Protein AF-A0A942DMC0-F1 (afdb_monomer)

Mean predicted aligned error: 10.17 Å

Structure (mmCIF, N/CA/C/O backbone):
data_AF-A0A942DMC0-F1
#
_entry.id   AF-A0A942DMC0-F1
#
loop_
_atom_site.group_PDB
_atom_site.id
_atom_si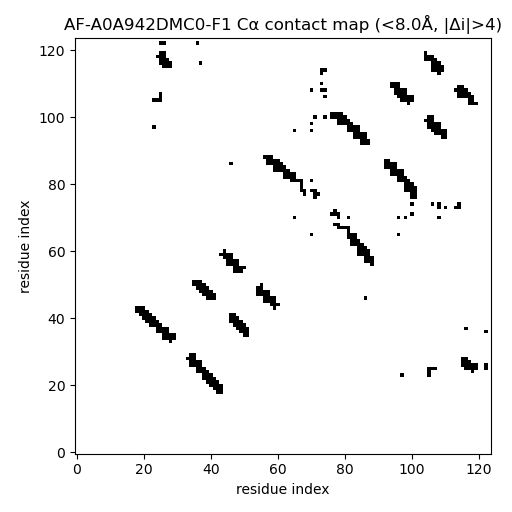te.type_symbol
_atom_site.label_atom_id
_atom_site.label_alt_id
_atom_site.label_comp_id
_atom_site.label_asym_id
_atom_site.label_entity_id
_atom_site.label_seq_id
_atom_site.pdbx_PDB_ins_code
_atom_site.Cartn_x
_atom_site.Cartn_y
_atom_site.Cartn_z
_atom_site.occupancy
_atom_site.B_iso_or_equiv
_atom_site.auth_seq_id
_atom_site.auth_comp_id
_atom_site.auth_asym_id
_atom_site.auth_atom_id
_atom_site.pdbx_PDB_model_num
ATOM 1 N N . MET A 1 1 ? 11.265 -58.750 -32.703 1.00 39.25 1 MET A N 1
ATOM 2 C CA . MET A 1 1 ? 12.038 -57.490 -32.620 1.00 39.25 1 MET A CA 1
ATOM 3 C C . MET A 1 1 ? 11.038 -56.361 -32.823 1.00 39.25 1 MET A C 1
ATOM 5 O O . MET A 1 1 ? 10.336 -56.387 -33.818 1.00 39.25 1 MET A O 1
ATOM 9 N N . LYS A 1 2 ? 10.653 -55.702 -31.723 1.00 43.62 2 LYS A N 1
ATOM 10 C CA . LYS A 1 2 ? 10.914 -54.275 -31.453 1.00 43.62 2 LYS A CA 1
ATOM 11 C C . LYS A 1 2 ? 10.275 -53.359 -32.502 1.00 43.62 2 LYS A C 1
ATOM 13 O O . LYS A 1 2 ? 10.748 -53.334 -33.621 1.00 43.62 2 LYS A O 1
ATOM 18 N N . ASN A 1 3 ? 9.241 -52.629 -32.087 1.00 45.28 3 ASN A N 1
ATOM 19 C CA . ASN A 1 3 ? 9.021 -51.222 -32.421 1.00 45.28 3 ASN A CA 1
ATOM 20 C C . ASN A 1 3 ? 8.089 -50.640 -31.348 1.00 45.28 3 ASN A C 1
ATOM 22 O O . ASN A 1 3 ? 6.871 -50.614 -31.485 1.00 45.28 3 ASN A O 1
ATOM 26 N N . MET A 1 4 ? 8.692 -50.251 -30.222 1.00 45.28 4 MET A N 1
ATOM 27 C CA . MET A 1 4 ? 8.059 -49.378 -29.237 1.00 45.28 4 MET A CA 1
ATOM 28 C C . MET A 1 4 ? 8.142 -47.953 -29.780 1.00 45.28 4 MET A C 1
ATOM 30 O O . MET A 1 4 ? 9.231 -47.388 -29.850 1.00 45.28 4 MET A O 1
ATOM 34 N N . VAL A 1 5 ? 7.005 -47.381 -30.165 1.00 58.50 5 VAL A N 1
ATOM 35 C CA . VAL A 1 5 ? 6.880 -45.936 -30.365 1.00 58.50 5 VAL A CA 1
ATOM 36 C C . VAL A 1 5 ? 6.490 -45.355 -29.012 1.00 58.50 5 VAL A C 1
ATOM 38 O O . VAL A 1 5 ? 5.359 -45.502 -28.559 1.00 58.50 5 VAL A O 1
ATOM 41 N N . VAL A 1 6 ? 7.463 -44.759 -28.326 1.00 53.22 6 VAL A N 1
ATOM 42 C CA . VAL A 1 6 ? 7.223 -43.949 -27.131 1.00 53.22 6 VAL A CA 1
ATOM 43 C C . VAL A 1 6 ? 6.714 -42.599 -27.622 1.00 53.22 6 VAL A C 1
ATOM 45 O O . VAL A 1 6 ? 7.493 -41.760 -28.070 1.00 53.22 6 VAL A O 1
ATOM 48 N N . SER A 1 7 ? 5.397 -42.402 -27.586 1.00 55.50 7 SER A N 1
ATOM 49 C CA . SER A 1 7 ? 4.803 -41.076 -27.734 1.00 55.50 7 SER A CA 1
ATOM 50 C C . SER A 1 7 ? 5.202 -40.247 -26.520 1.00 55.50 7 SER A C 1
ATOM 52 O O . SER A 1 7 ? 4.695 -40.437 -25.416 1.00 55.50 7 SER A O 1
ATOM 54 N N . LEU A 1 8 ? 6.168 -39.361 -26.739 1.00 55.00 8 LEU A N 1
ATOM 55 C CA . LEU A 1 8 ? 6.602 -38.343 -25.802 1.00 55.00 8 LEU A CA 1
ATOM 56 C C . LEU A 1 8 ? 5.396 -37.455 -25.466 1.00 55.00 8 LEU A C 1
ATOM 58 O O . LEU A 1 8 ? 4.978 -36.623 -26.270 1.00 55.00 8 LEU A O 1
ATOM 62 N N . ALA A 1 9 ? 4.805 -37.666 -24.292 1.00 54.53 9 ALA A N 1
ATOM 63 C CA . ALA A 1 9 ? 3.826 -36.752 -23.735 1.00 54.53 9 ALA A CA 1
ATOM 64 C C . ALA A 1 9 ? 4.531 -35.415 -23.469 1.00 54.53 9 ALA A C 1
ATOM 66 O O . ALA A 1 9 ? 5.335 -35.306 -22.542 1.00 54.53 9 ALA A O 1
ATOM 67 N N . LEU A 1 10 ? 4.247 -34.397 -24.288 1.00 49.91 10 LEU A N 1
ATOM 68 C CA . LEU A 1 10 ? 4.519 -33.011 -23.921 1.00 49.91 10 LEU A CA 1
ATOM 69 C C . LEU A 1 10 ? 3.570 -32.649 -22.775 1.00 49.91 10 LEU A C 1
ATOM 71 O O . LEU A 1 10 ? 2.457 -32.171 -22.982 1.00 49.91 10 LEU A O 1
ATOM 75 N N . LEU A 1 11 ? 4.023 -32.897 -21.549 1.00 49.66 11 LEU A N 1
ATOM 76 C CA . LEU A 1 11 ? 3.510 -32.220 -20.371 1.00 49.66 11 LEU A CA 1
ATOM 77 C C . LEU A 1 11 ? 3.907 -30.750 -20.516 1.00 49.66 11 LEU A C 1
ATOM 79 O O . LEU A 1 11 ? 5.005 -30.352 -20.135 1.00 49.66 11 LEU A O 1
ATOM 83 N N . LEU A 1 12 ? 3.020 -29.956 -21.121 1.00 51.75 12 LEU A N 1
ATOM 84 C CA . LEU A 1 12 ? 3.009 -28.507 -20.970 1.00 51.75 12 LEU A CA 1
ATOM 85 C C . LEU A 1 12 ? 2.799 -28.233 -19.482 1.00 51.75 12 LEU A C 1
ATOM 87 O O . 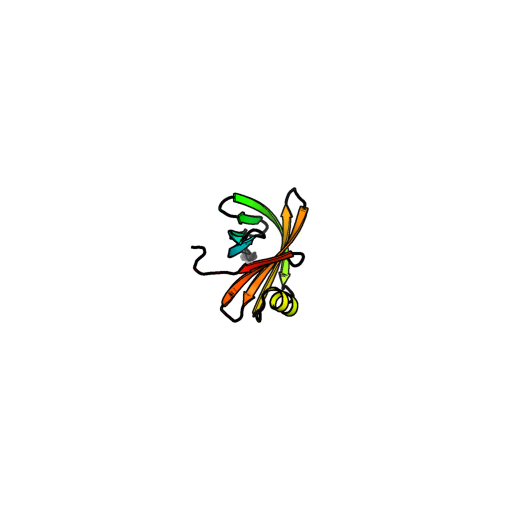LEU A 1 12 ? 1.679 -28.098 -18.998 1.00 51.75 12 LEU A O 1
ATOM 91 N N . SER A 1 13 ? 3.904 -28.214 -18.746 1.00 45.25 13 SER A N 1
ATOM 92 C CA . SER A 1 13 ? 4.012 -27.609 -17.436 1.00 45.25 13 SER A CA 1
ATOM 93 C C . SER A 1 13 ? 3.708 -26.126 -17.613 1.00 45.25 13 SER A C 1
ATOM 95 O O . SER A 1 13 ? 4.607 -25.306 -17.798 1.00 45.25 13 SER A O 1
ATOM 97 N N . THR A 1 14 ? 2.423 -25.775 -17.621 1.00 49.88 14 THR A N 1
ATOM 98 C CA . THR A 1 14 ? 1.986 -24.416 -17.341 1.00 49.88 14 THR A CA 1
ATOM 99 C C . THR A 1 14 ? 2.384 -24.158 -15.901 1.00 49.88 14 THR A C 1
ATOM 101 O O . THR A 1 14 ? 1.646 -24.479 -14.970 1.00 49.88 14 THR A O 1
ATOM 104 N N . SER A 1 15 ? 3.609 -23.669 -15.720 1.00 40.59 15 SER A N 1
ATOM 105 C CA . SER A 1 15 ? 4.054 -23.045 -14.488 1.00 40.59 15 SER A CA 1
ATOM 106 C C . SER A 1 15 ? 3.015 -21.984 -14.170 1.00 40.59 15 SER A C 1
ATOM 108 O O . SER A 1 15 ? 2.942 -20.959 -14.845 1.00 40.59 15 SER A O 1
ATOM 110 N N . SER A 1 16 ? 2.150 -22.266 -13.203 1.00 40.94 16 SER A N 1
ATOM 111 C CA . SER A 1 16 ? 1.225 -21.297 -12.647 1.00 40.94 16 SER A CA 1
ATOM 112 C C . SER A 1 16 ? 2.067 -20.238 -11.945 1.00 40.94 16 SER A C 1
ATOM 114 O O . SER A 1 16 ? 2.337 -20.327 -10.748 1.00 40.94 16 SER A O 1
ATOM 116 N N . ALA A 1 17 ? 2.545 -19.258 -12.714 1.00 41.91 17 ALA A N 1
ATOM 117 C CA . ALA A 1 17 ? 2.840 -17.948 -12.183 1.00 41.91 17 ALA A CA 1
ATOM 118 C C . ALA A 1 17 ? 1.511 -17.476 -11.601 1.00 41.91 17 ALA A C 1
ATOM 120 O O . ALA A 1 17 ? 0.596 -17.116 -12.339 1.00 41.91 17 ALA A O 1
ATOM 121 N N . PHE A 1 18 ? 1.357 -17.604 -10.284 1.00 48.34 18 PHE A N 1
ATOM 122 C CA . PHE A 1 18 ? 0.301 -16.912 -9.573 1.00 48.34 18 PHE A CA 1
ATOM 123 C C . PHE A 1 18 ? 0.531 -15.434 -9.870 1.00 48.34 18 PHE A C 1
ATOM 125 O O . PHE A 1 18 ? 1.433 -14.819 -9.302 1.00 48.34 18 PHE A O 1
ATOM 132 N N . ALA A 1 19 ? -0.204 -14.903 -10.846 1.00 50.09 19 ALA A N 1
ATOM 133 C CA . ALA A 1 19 ? -0.260 -13.480 -11.087 1.00 50.09 19 ALA A CA 1
ATOM 134 C C . ALA A 1 19 ? -0.788 -12.886 -9.785 1.00 50.09 19 ALA A C 1
ATOM 136 O O . ALA A 1 19 ? -1.927 -13.137 -9.386 1.00 50.09 19 ALA A O 1
ATOM 137 N N . LEU A 1 20 ? 0.100 -12.223 -9.048 1.00 64.19 20 LEU A N 1
ATOM 138 C CA . LEU A 1 20 ? -0.273 -11.487 -7.861 1.00 64.19 20 LEU A CA 1
ATOM 139 C C . LEU A 1 20 ? -1.056 -10.275 -8.349 1.00 64.19 20 LEU A C 1
ATOM 141 O O . LEU A 1 20 ? -0.480 -9.229 -8.635 1.00 64.19 20 LEU A O 1
ATOM 145 N N . THR A 1 21 ? -2.357 -10.470 -8.513 1.00 71.12 21 THR A N 1
ATOM 146 C CA . THR A 1 21 ? -3.291 -9.399 -8.806 1.00 71.12 21 THR A CA 1
ATOM 147 C C . THR A 1 21 ? -3.953 -9.013 -7.497 1.00 71.12 21 THR A C 1
ATOM 149 O O . THR A 1 21 ? -4.665 -9.815 -6.890 1.00 71.12 21 THR A O 1
ATOM 152 N N . GLN A 1 22 ? -3.682 -7.799 -7.031 1.00 80.38 22 GLN A N 1
ATOM 153 C CA . GLN A 1 22 ? -4.333 -7.238 -5.854 1.00 80.38 22 GLN A CA 1
ATOM 154 C C . GLN A 1 22 ? -4.748 -5.803 -6.154 1.00 80.38 22 GLN A C 1
ATOM 156 O O . GLN A 1 22 ? -3.946 -5.018 -6.649 1.00 80.38 22 GLN A O 1
ATOM 161 N N . ASP A 1 23 ? -5.993 -5.475 -5.830 1.00 85.94 23 ASP A N 1
ATOM 162 C CA . ASP A 1 23 ? -6.531 -4.122 -5.904 1.00 85.94 23 ASP A CA 1
ATOM 163 C C . ASP A 1 23 ? -7.088 -3.762 -4.529 1.00 85.94 23 ASP A C 1
ATOM 165 O O . ASP A 1 23 ? -7.904 -4.501 -3.970 1.00 85.94 23 ASP A O 1
ATOM 169 N N . VAL A 1 24 ? -6.587 -2.675 -3.949 1.00 86.94 24 VAL A N 1
ATOM 170 C CA . VAL A 1 24 ? -7.079 -2.133 -2.686 1.00 86.94 24 VAL A CA 1
ATOM 171 C C . VAL A 1 24 ? -7.341 -0.653 -2.852 1.00 86.94 24 VAL A C 1
ATOM 173 O O . VAL A 1 24 ? -6.479 0.097 -3.298 1.00 86.94 24 VAL A O 1
ATOM 176 N N . LYS A 1 25 ? -8.513 -0.222 -2.397 1.00 87.31 25 LYS A N 1
ATOM 177 C CA . LYS A 1 25 ? -8.919 1.177 -2.359 1.00 87.31 25 LYS A CA 1
ATOM 178 C C . LYS A 1 25 ? -9.205 1.589 -0.922 1.00 87.31 25 LYS A C 1
ATOM 180 O O . LYS A 1 25 ? -9.958 0.921 -0.217 1.00 87.31 25 LYS A O 1
ATOM 185 N N . VAL A 1 26 ? -8.601 2.688 -0.495 1.00 84.88 26 VAL A N 1
ATOM 186 C CA . VAL A 1 26 ? -8.780 3.273 0.836 1.00 84.88 26 VAL A CA 1
ATOM 187 C C . VAL A 1 26 ? -9.070 4.760 0.725 1.00 84.88 26 VAL A C 1
ATOM 189 O O . VAL A 1 26 ? -8.733 5.396 -0.276 1.00 84.88 26 VAL A O 1
ATOM 192 N N . CYS A 1 27 ? -9.645 5.321 1.784 1.00 83.12 27 CYS A N 1
ATOM 193 C CA . CYS A 1 27 ? -9.690 6.764 1.956 1.00 83.12 27 CYS A CA 1
ATOM 194 C C . CYS A 1 27 ? -8.660 7.164 3.016 1.00 83.12 27 CYS A C 1
ATOM 196 O O . CYS A 1 27 ? -8.538 6.528 4.068 1.00 83.12 27 CYS A O 1
ATOM 198 N N . SER A 1 28 ? -7.918 8.215 2.713 1.00 76.50 28 SER A N 1
ATOM 199 C CA . SER A 1 28 ? -6.790 8.727 3.479 1.00 76.50 28 SER A CA 1
ATOM 200 C C . SER A 1 28 ? -7.111 10.150 3.922 1.00 76.50 28 SER A C 1
ATOM 202 O O . SER A 1 28 ? -7.649 10.920 3.135 1.00 76.50 28 SER A O 1
ATOM 204 N N . VAL A 1 29 ? -6.780 10.538 5.154 1.00 69.00 29 VAL A N 1
ATOM 205 C CA . VAL A 1 29 ? -6.923 11.935 5.605 1.00 69.00 29 VAL A CA 1
ATOM 206 C C . VAL A 1 29 ? -5.535 12.554 5.678 1.00 69.00 29 VAL A C 1
ATOM 208 O O . VAL A 1 29 ? -4.700 12.128 6.477 1.00 69.00 29 VAL A O 1
ATOM 211 N N . GLY A 1 30 ? 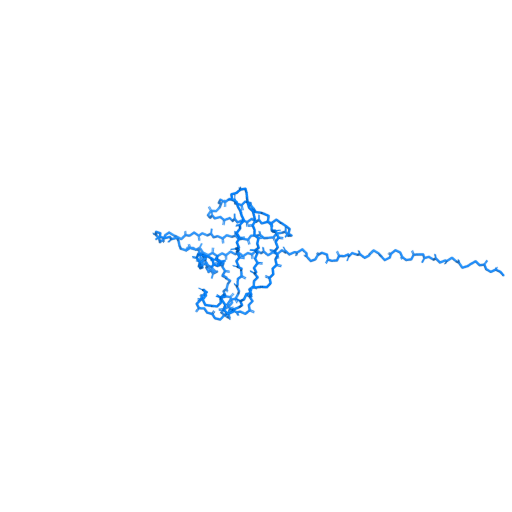-5.262 13.535 4.820 1.00 67.00 30 GLY A N 1
ATOM 212 C CA . GLY A 1 30 ? -3.990 14.251 4.837 1.00 67.00 30 GLY A CA 1
ATOM 213 C C . GLY A 1 30 ? -3.864 15.179 6.042 1.00 67.00 30 GLY A C 1
ATOM 214 O O . GLY A 1 30 ? -4.804 15.400 6.804 1.00 67.00 30 GLY A O 1
ATOM 215 N N . ARG A 1 31 ? -2.677 15.773 6.207 1.00 66.00 31 ARG A N 1
ATOM 216 C CA . ARG A 1 31 ? -2.347 16.607 7.378 1.00 66.00 31 ARG A CA 1
ATOM 217 C C . ARG A 1 31 ? -3.252 17.828 7.563 1.00 66.00 31 ARG A C 1
ATOM 219 O O . ARG A 1 31 ? -3.392 18.298 8.684 1.00 66.00 31 ARG A O 1
ATOM 226 N N . GLU A 1 32 ? -3.861 18.323 6.490 1.00 74.62 32 GLU A N 1
ATOM 227 C CA . GLU A 1 32 ? -4.776 19.472 6.512 1.00 74.62 32 GLU A CA 1
ATOM 228 C C . GLU A 1 32 ? -6.251 19.072 6.703 1.00 74.62 32 GLU A C 1
ATOM 230 O O . GLU A 1 32 ? -7.141 19.906 6.572 1.00 74.62 32 GLU A O 1
ATOM 235 N N . GLY A 1 33 ? -6.536 17.795 6.985 1.00 72.12 33 GLY A N 1
ATOM 236 C CA . GLY A 1 33 ? -7.903 17.282 7.126 1.00 72.12 33 GLY A CA 1
ATOM 237 C C . GLY A 1 33 ? -8.617 17.016 5.797 1.00 72.12 33 GLY A C 1
ATOM 238 O O . GLY A 1 33 ? -9.762 16.572 5.803 1.00 72.12 33 GLY A O 1
ATOM 239 N N . GLN A 1 34 ? -7.950 17.252 4.664 1.00 76.12 34 GLN A N 1
ATOM 240 C CA . GLN A 1 34 ? -8.449 16.879 3.341 1.00 76.12 34 GLN A CA 1
ATOM 241 C C . GLN A 1 34 ? -8.516 15.352 3.216 1.00 76.12 34 GLN A C 1
ATOM 243 O O . GLN A 1 34 ? -7.591 14.647 3.630 1.00 76.12 34 GLN A O 1
ATOM 248 N N . VAL A 1 35 ? -9.616 14.853 2.658 1.00 80.56 35 VAL A N 1
ATOM 249 C CA . VAL A 1 35 ? -9.824 13.427 2.391 1.00 80.56 35 VAL A CA 1
ATOM 250 C C . VAL A 1 35 ? -9.391 13.140 0.961 1.00 80.56 35 VAL A C 1
ATOM 252 O O . VAL A 1 35 ? -9.889 13.771 0.035 1.00 80.56 35 VAL A O 1
ATOM 255 N N . TYR A 1 36 ? -8.502 12.168 0.802 1.00 83.12 36 TYR A N 1
ATOM 256 C CA . TYR A 1 36 ? -8.003 11.678 -0.475 1.00 83.12 36 TYR A CA 1
ATOM 257 C C . TYR A 1 36 ? -8.474 10.244 -0.671 1.00 83.12 36 TYR A C 1
ATOM 259 O O . TYR A 1 36 ? -8.508 9.444 0.267 1.00 83.12 36 TYR A O 1
ATOM 267 N N . THR A 1 37 ? -8.781 9.884 -1.905 1.00 87.31 37 THR A N 1
ATOM 268 C CA . THR A 1 37 ? -8.954 8.494 -2.304 1.00 87.31 37 THR A CA 1
ATOM 269 C C . THR A 1 37 ? -7.619 7.964 -2.796 1.00 87.31 37 THR A C 1
ATOM 271 O O . THR A 1 37 ? -7.027 8.522 -3.717 1.00 87.31 37 THR A O 1
ATOM 274 N N . THR A 1 38 ? -7.149 6.868 -2.206 1.00 88.19 38 THR A N 1
ATOM 275 C CA . THR A 1 38 ? -5.942 6.177 -2.659 1.00 88.19 38 THR A CA 1
ATOM 276 C C . THR A 1 38 ? -6.299 4.768 -3.096 1.00 88.19 38 THR A C 1
ATOM 278 O O . THR A 1 38 ? -6.891 4.001 -2.342 1.00 88.19 38 THR A O 1
ATOM 281 N N . GLU A 1 39 ? -5.929 4.416 -4.317 1.00 89.38 39 GLU A N 1
ATOM 282 C CA . GLU A 1 39 ? -6.076 3.075 -4.870 1.00 89.38 39 GLU A CA 1
ATOM 283 C C . GLU A 1 39 ? -4.692 2.506 -5.171 1.00 89.38 39 GLU A C 1
ATOM 285 O O . GLU A 1 39 ? -3.832 3.203 -5.703 1.00 89.38 39 GLU A O 1
ATOM 290 N N . PHE A 1 40 ? -4.458 1.254 -4.802 1.00 91.06 40 PHE A N 1
ATOM 291 C CA . PHE A 1 40 ? -3.217 0.545 -5.052 1.00 91.06 40 PHE A CA 1
ATOM 292 C C . PHE A 1 40 ? -3.525 -0.736 -5.814 1.00 91.06 40 PHE A C 1
ATOM 294 O O . PHE A 1 40 ? -4.137 -1.660 -5.277 1.00 91.06 40 PHE A O 1
ATOM 301 N N . ARG A 1 41 ? -3.074 -0.774 -7.066 1.00 92.69 41 ARG A N 1
ATOM 302 C CA . ARG A 1 41 ? -3.225 -1.898 -7.984 1.00 92.69 41 ARG A CA 1
ATOM 303 C C . ARG A 1 41 ? -1.874 -2.555 -8.194 1.00 92.69 41 ARG A C 1
ATOM 305 O O . ARG A 1 41 ? -0.892 -1.871 -8.477 1.00 92.69 41 ARG A O 1
ATOM 312 N N . VAL A 1 42 ? -1.840 -3.874 -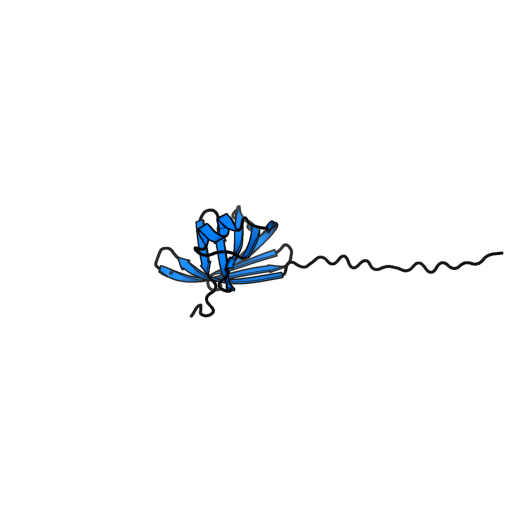8.093 1.00 92.44 42 VAL A N 1
ATOM 313 C CA . VAL A 1 42 ? -0.673 -4.700 -8.391 1.00 92.44 42 VAL A CA 1
ATOM 314 C C . VAL A 1 42 ? -1.041 -5.684 -9.478 1.00 92.44 42 VAL A C 1
ATOM 316 O O . VAL A 1 42 ? -2.046 -6.382 -9.358 1.00 92.44 42 VAL A O 1
ATOM 319 N N . ASP A 1 43 ? -0.201 -5.749 -10.504 1.00 91.31 43 ASP A N 1
ATOM 320 C CA . ASP A 1 43 ? -0.255 -6.768 -11.542 1.00 91.31 43 ASP A CA 1
ATOM 321 C C . ASP A 1 43 ? 1.153 -7.325 -11.787 1.00 91.31 43 ASP A C 1
ATOM 323 O O . ASP A 1 43 ? 1.993 -6.726 -12.468 1.00 91.31 43 ASP A O 1
ATOM 327 N N . GLY A 1 44 ? 1.449 -8.454 -11.141 1.00 88.75 44 GLY A N 1
ATOM 328 C CA . GLY A 1 44 ? 2.758 -9.094 -11.218 1.00 88.75 44 GLY A CA 1
ATOM 329 C C . GLY A 1 44 ? 3.868 -8.194 -10.672 1.00 88.75 44 GLY A C 1
ATOM 330 O O . GLY A 1 44 ? 3.945 -7.956 -9.469 1.00 88.75 44 GLY A O 1
ATOM 331 N N . SER A 1 45 ? 4.754 -7.720 -11.550 1.00 93.25 45 SER A N 1
ATOM 332 C CA . SER A 1 45 ? 5.857 -6.822 -11.181 1.00 93.25 45 SER A CA 1
ATOM 333 C C . SER A 1 45 ? 5.502 -5.336 -11.294 1.00 93.25 45 SER A C 1
ATOM 335 O O . SER A 1 45 ? 6.365 -4.494 -11.053 1.00 93.25 45 SER A O 1
ATOM 337 N N . GLN A 1 46 ? 4.280 -4.993 -11.708 1.00 93.75 46 GLN A N 1
ATOM 338 C CA . GLN A 1 46 ? 3.852 -3.610 -11.902 1.00 93.75 46 GLN A CA 1
ATOM 339 C C . GLN A 1 46 ? 2.962 -3.149 -10.745 1.00 93.75 46 GLN A C 1
ATOM 341 O O . GLN A 1 46 ? 1.955 -3.771 -10.415 1.00 93.75 46 GLN A O 1
ATOM 346 N N . ALA A 1 47 ? 3.414 -2.066 -10.120 1.00 93.75 47 ALA A N 1
ATOM 347 C CA . ALA A 1 47 ? 2.756 -1.163 -9.188 1.00 93.75 47 ALA A CA 1
ATOM 348 C C . ALA A 1 47 ? 1.931 -0.052 -9.853 1.00 93.75 47 ALA A C 1
ATOM 350 O O . ALA A 1 47 ? 2.470 0.653 -10.702 1.00 93.75 47 ALA A O 1
ATOM 351 N N . THR A 1 48 ? 0.707 0.248 -9.432 1.00 93.44 48 THR A N 1
ATOM 352 C CA . THR A 1 48 ? 0.112 1.570 -9.692 1.00 93.44 48 THR A CA 1
ATOM 353 C C . THR A 1 48 ? -0.583 2.088 -8.448 1.00 93.44 48 THR A C 1
ATOM 355 O O . THR A 1 48 ? -1.448 1.417 -7.893 1.00 93.44 48 THR A O 1
ATOM 358 N N . MET A 1 49 ? -0.210 3.292 -8.019 1.00 90.75 49 MET A N 1
ATOM 359 C CA . MET A 1 49 ? -0.942 4.035 -7.002 1.00 90.75 49 MET A CA 1
ATOM 360 C C . MET A 1 49 ? -1.725 5.152 -7.679 1.00 90.75 49 MET A C 1
ATOM 362 O O . MET A 1 49 ? -1.175 5.866 -8.511 1.00 90.75 49 MET A O 1
ATOM 366 N N . ILE A 1 50 ? -2.999 5.297 -7.341 1.00 90.69 50 ILE A N 1
ATOM 367 C CA . ILE A 1 50 ? -3.864 6.347 -7.869 1.00 90.69 50 ILE A CA 1
ATOM 368 C C . ILE A 1 50 ? -4.325 7.189 -6.687 1.00 90.69 50 ILE A C 1
ATOM 370 O O . ILE A 1 50 ? -5.013 6.670 -5.810 1.00 90.69 50 ILE A O 1
ATOM 374 N N . VAL A 1 51 ? -3.933 8.461 -6.643 1.00 88.25 51 VAL A N 1
ATOM 375 C CA . VAL A 1 51 ? -4.302 9.400 -5.572 1.00 88.25 51 VAL A CA 1
ATOM 376 C C . VAL A 1 51 ? -5.188 10.477 -6.177 1.00 88.25 51 VAL A C 1
ATOM 378 O O . VAL A 1 51 ? -4.735 11.224 -7.034 1.00 88.25 51 VAL A O 1
ATOM 381 N N . ASP A 1 52 ? -6.468 10.514 -5.802 1.00 87.38 52 ASP A N 1
ATOM 382 C CA . ASP A 1 52 ? -7.468 11.438 -6.370 1.00 87.38 52 ASP A CA 1
ATOM 383 C C . ASP A 1 52 ? -7.497 11.475 -7.912 1.00 87.38 52 ASP A C 1
ATOM 385 O O . ASP A 1 52 ? -7.767 12.493 -8.545 1.00 87.38 52 ASP A O 1
ATOM 389 N N . GLY A 1 53 ? -7.231 10.324 -8.536 1.00 86.25 53 GLY A N 1
ATOM 390 C CA . GLY A 1 53 ? -7.185 10.169 -9.992 1.00 86.25 53 GLY A CA 1
ATOM 391 C C . GLY A 1 53 ? -5.813 10.430 -10.624 1.00 86.25 53 GLY A C 1
ATOM 392 O O . GLY A 1 53 ? -5.622 10.079 -11.788 1.00 86.25 53 GLY A O 1
ATOM 393 N N . GLU A 1 54 ? -4.842 10.967 -9.882 1.00 91.69 54 GLU A N 1
ATOM 394 C CA . GLU A 1 54 ? -3.456 11.075 -10.3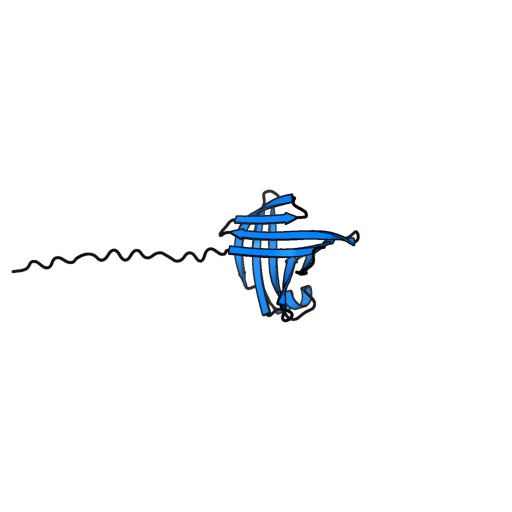39 1.00 91.69 54 GLU A CA 1
ATOM 395 C C . GLU A 1 54 ? -2.776 9.705 -10.299 1.00 91.69 54 GLU A C 1
ATOM 397 O O . GLU A 1 54 ? -2.753 9.040 -9.264 1.00 91.69 54 GLU A O 1
ATOM 402 N N . VAL A 1 55 ? -2.217 9.281 -11.434 1.00 92.69 55 VAL A N 1
ATOM 403 C CA . VAL A 1 55 ? -1.613 7.956 -11.600 1.00 92.69 55 VAL A CA 1
ATOM 404 C C . VAL A 1 55 ? -0.109 8.022 -11.363 1.00 92.69 55 VAL A C 1
ATOM 406 O O . VAL A 1 55 ? 0.628 8.654 -12.118 1.00 92.69 55 VAL A O 1
ATOM 409 N N . LEU A 1 56 ? 0.348 7.289 -10.354 1.00 91.19 56 LEU A N 1
ATOM 410 C CA . LEU A 1 56 ? 1.746 7.158 -9.967 1.00 91.19 56 LEU A CA 1
ATOM 411 C C . LEU A 1 56 ? 2.216 5.716 -10.237 1.00 91.19 56 LEU A C 1
ATOM 413 O O . LEU A 1 56 ? 1.796 4.786 -9.536 1.00 91.19 56 LEU A O 1
ATOM 417 N N . PRO A 1 57 ? 3.056 5.489 -11.264 1.00 94.31 57 PRO A N 1
ATOM 418 C CA . PRO A 1 57 ? 3.540 4.156 -11.600 1.00 94.31 57 PRO A CA 1
ATOM 419 C C . PRO A 1 57 ? 4.683 3.721 -10.675 1.00 94.31 57 PRO A C 1
ATOM 421 O O . PRO A 1 57 ? 5.578 4.503 -10.351 1.00 94.31 57 PRO A O 1
ATOM 424 N N . TYR A 1 58 ? 4.687 2.439 -10.312 1.00 94.62 58 TYR A N 1
ATOM 425 C CA . TYR A 1 58 ? 5.745 1.806 -9.527 1.00 94.62 58 TYR A CA 1
ATOM 426 C C . TYR A 1 58 ? 6.128 0.442 -10.116 1.00 94.62 58 TYR A C 1
ATOM 428 O O . TYR A 1 58 ? 5.359 -0.193 -10.827 1.00 94.62 58 TYR A O 1
ATOM 436 N N . THR A 1 59 ? 7.313 -0.050 -9.772 1.00 95.62 59 THR A N 1
ATOM 437 C CA . THR A 1 59 ? 7.707 -1.455 -9.949 1.00 95.62 59 THR A CA 1
ATOM 438 C C . THR A 1 59 ? 7.658 -2.158 -8.600 1.00 95.62 59 THR A C 1
ATOM 440 O O . THR A 1 59 ? 8.025 -1.564 -7.590 1.00 95.62 59 THR A O 1
ATOM 443 N N . VAL A 1 60 ? 7.201 -3.408 -8.567 1.00 94.94 60 VAL A N 1
ATOM 444 C CA . VAL A 1 60 ? 7.267 -4.257 -7.375 1.00 94.94 60 VAL A CA 1
ATOM 445 C C . VAL A 1 60 ? 8.592 -5.004 -7.384 1.00 94.94 60 VAL A C 1
ATOM 447 O O . VAL A 1 60 ? 8.794 -5.916 -8.183 1.00 94.94 60 VAL A O 1
ATOM 450 N N . ASP A 1 61 ? 9.480 -4.639 -6.466 1.00 94.00 61 ASP A N 1
ATOM 451 C CA . ASP A 1 61 ? 10.787 -5.283 -6.328 1.00 94.00 61 ASP A CA 1
ATOM 452 C C . ASP A 1 61 ? 10.681 -6.594 -5.547 1.00 94.00 61 ASP A C 1
ATOM 454 O O . ASP A 1 61 ? 11.384 -7.564 -5.823 1.00 94.00 61 ASP A O 1
ATOM 458 N N . SER A 1 62 ? 9.811 -6.632 -4.531 1.00 93.44 62 SER A N 1
ATOM 459 C CA . SER A 1 62 ? 9.541 -7.850 -3.766 1.00 93.44 62 SER A CA 1
ATOM 460 C C . SER A 1 62 ? 8.214 -7.794 -3.015 1.00 93.44 62 SER A C 1
ATOM 462 O O . SER A 1 62 ? 7.711 -6.721 -2.668 1.00 93.44 62 SER A O 1
ATOM 464 N N . VAL A 1 63 ? 7.681 -8.981 -2.722 1.00 92.44 63 VAL A N 1
ATOM 465 C CA . VAL A 1 63 ? 6.445 -9.186 -1.963 1.00 92.44 63 VAL A CA 1
ATOM 466 C C . VAL A 1 63 ? 6.706 -10.210 -0.872 1.00 92.44 63 VAL A C 1
ATOM 468 O O . VAL A 1 63 ? 7.295 -11.261 -1.123 1.00 92.44 63 VAL A O 1
ATOM 471 N N . ARG A 1 64 ? 6.281 -9.913 0.355 1.00 92.19 64 ARG A N 1
ATOM 472 C CA . ARG A 1 64 ? 6.426 -10.822 1.500 1.00 92.19 64 ARG A CA 1
ATOM 473 C C . ARG A 1 64 ? 5.298 -10.642 2.506 1.00 92.19 64 ARG A C 1
ATOM 475 O O . ARG A 1 64 ? 4.638 -9.610 2.515 1.00 92.19 64 ARG A O 1
ATOM 482 N N . GLY A 1 65 ? 5.107 -11.616 3.393 1.00 89.06 65 GLY A N 1
ATOM 483 C CA . GLY A 1 65 ? 4.233 -11.431 4.554 1.00 89.06 65 GLY A CA 1
ATOM 484 C C . GLY A 1 65 ? 4.747 -10.301 5.452 1.00 89.06 65 GLY A C 1
ATOM 485 O O . GLY A 1 65 ? 5.955 -10.187 5.678 1.00 89.06 65 GLY A O 1
ATOM 486 N N . ALA A 1 66 ? 3.844 -9.454 5.941 1.00 88.44 66 ALA A N 1
ATOM 487 C CA . ALA A 1 66 ? 4.172 -8.406 6.903 1.00 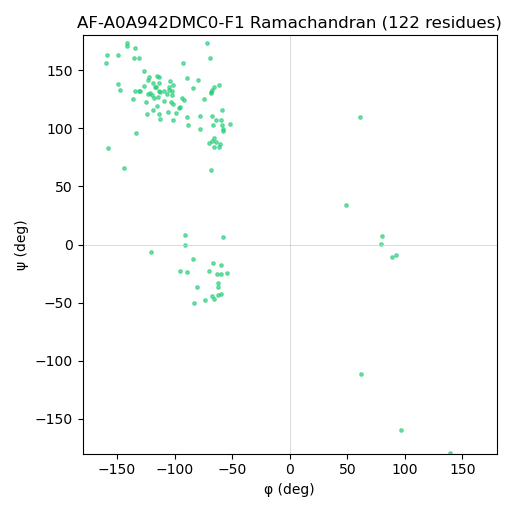88.44 66 ALA A CA 1
A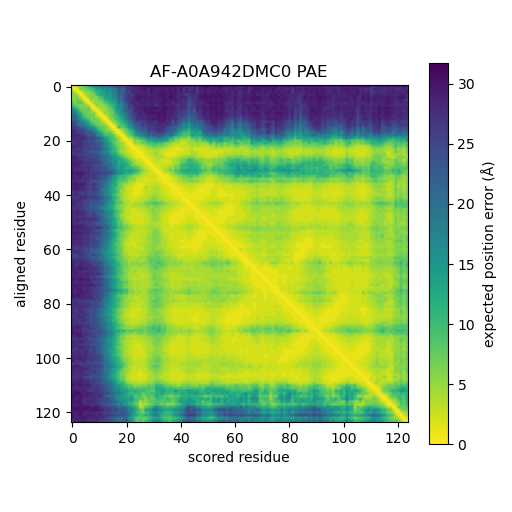TOM 488 C C . ALA A 1 66 ? 3.972 -8.895 8.348 1.00 88.44 66 ALA A C 1
ATOM 490 O O . ALA A 1 66 ? 3.191 -9.808 8.616 1.00 88.44 66 ALA A O 1
ATOM 491 N N . ASP A 1 67 ? 4.667 -8.264 9.296 1.00 90.31 67 ASP A N 1
ATOM 492 C CA . ASP A 1 67 ? 4.480 -8.534 10.723 1.00 90.31 67 ASP A CA 1
ATOM 493 C C . ASP A 1 67 ? 3.086 -8.061 11.171 1.00 90.31 67 ASP A C 1
ATOM 495 O O . ASP A 1 67 ? 2.819 -6.858 11.253 1.00 90.31 67 ASP A O 1
ATOM 499 N N . LEU A 1 68 ? 2.207 -9.016 11.488 1.00 89.88 68 LEU A N 1
ATOM 500 C CA . LEU A 1 68 ? 0.833 -8.740 11.910 1.00 89.88 68 LEU A CA 1
ATOM 501 C C . LEU A 1 68 ? 0.759 -7.936 13.212 1.00 89.88 68 LEU A C 1
ATOM 503 O O . LEU A 1 68 ? -0.155 -7.127 13.362 1.00 89.88 68 LEU A O 1
ATOM 507 N N . LYS A 1 69 ? 1.699 -8.116 14.154 1.00 90.56 69 LYS A N 1
ATOM 508 C CA . LYS A 1 69 ? 1.711 -7.352 15.413 1.00 90.56 69 LYS A CA 1
ATOM 509 C C . LYS A 1 69 ? 2.008 -5.888 15.130 1.00 90.56 69 LYS A C 1
ATOM 511 O O . LYS A 1 69 ? 1.321 -5.016 15.658 1.00 90.56 69 LYS A O 1
ATOM 516 N N . ARG A 1 70 ? 2.989 -5.618 14.264 1.00 88.06 70 ARG A N 1
ATOM 517 C CA . ARG A 1 70 ? 3.308 -4.249 13.841 1.00 88.06 70 ARG A CA 1
ATOM 518 C C . ARG A 1 70 ? 2.161 -3.632 13.042 1.00 88.06 70 ARG A C 1
ATOM 520 O O . ARG A 1 70 ? 1.780 -2.505 13.338 1.00 88.06 70 ARG A O 1
ATOM 527 N N . ALA A 1 71 ? 1.598 -4.357 12.077 1.00 87.69 71 ALA A N 1
ATOM 528 C CA . ALA A 1 71 ? 0.467 -3.875 11.285 1.00 87.69 71 ALA A CA 1
ATOM 529 C C . ALA A 1 71 ? -0.743 -3.553 12.174 1.00 87.69 71 ALA A C 1
ATOM 531 O O . ALA A 1 71 ? -1.338 -2.495 12.019 1.00 87.69 71 ALA A O 1
ATOM 532 N N . SER A 1 72 ? -1.040 -4.406 13.161 1.00 88.44 72 SER A N 1
ATOM 533 C CA . SER A 1 72 ? -2.116 -4.170 14.132 1.00 88.44 72 SER A CA 1
ATOM 534 C C . SER A 1 72 ? -1.873 -2.918 14.976 1.00 88.44 72 SER A C 1
ATOM 536 O O . SER A 1 72 ? -2.778 -2.113 15.173 1.00 88.44 72 SER A O 1
ATOM 538 N N . ALA A 1 73 ? -0.638 -2.721 15.452 1.00 87.44 73 ALA A N 1
ATOM 539 C CA . ALA A 1 73 ? -0.274 -1.533 16.221 1.00 87.44 73 ALA A CA 1
ATOM 540 C C . ALA A 1 73 ? -0.421 -0.241 15.403 1.00 87.44 73 ALA A C 1
ATOM 542 O O . ALA A 1 73 ? -0.825 0.780 15.950 1.00 87.44 73 ALA A O 1
ATOM 543 N N . ILE A 1 74 ? -0.110 -0.289 14.104 1.00 84.56 74 ILE A N 1
ATOM 544 C CA . ILE A 1 74 ? -0.276 0.854 13.203 1.00 84.56 74 ILE A CA 1
ATOM 545 C C . ILE A 1 74 ? -1.760 1.077 12.891 1.00 84.56 74 ILE A C 1
ATOM 547 O O . ILE A 1 74 ? -2.209 2.207 12.999 1.00 84.56 74 ILE A O 1
ATOM 551 N N . ALA A 1 75 ? -2.506 0.026 12.529 1.00 84.19 75 ALA A N 1
ATOM 552 C CA . ALA A 1 75 ? -3.910 0.098 12.116 1.00 84.19 75 ALA A CA 1
ATOM 553 C C . ALA A 1 75 ? -4.885 0.431 13.261 1.00 84.19 75 ALA A C 1
ATOM 555 O O . ALA A 1 75 ? -5.985 0.912 13.007 1.00 84.19 75 ALA A O 1
ATOM 556 N N . GLY A 1 76 ? -4.504 0.169 14.516 1.00 86.06 76 GLY A N 1
ATOM 557 C CA . GLY A 1 76 ? -5.366 0.381 15.683 1.00 86.06 76 GLY A CA 1
ATOM 558 C C . GLY A 1 76 ? -6.389 -0.736 15.923 1.00 86.06 76 GLY A C 1
ATOM 559 O O . GLY A 1 76 ? -7.223 -0.616 16.818 1.00 86.06 76 GLY A O 1
ATOM 560 N N . GLU A 1 77 ? -6.314 -1.842 15.179 1.00 88.56 77 GLU A N 1
ATOM 561 C CA . GLU A 1 77 ? -7.117 -3.049 15.395 1.00 88.56 77 GLU A CA 1
ATOM 562 C C . GLU A 1 77 ? -6.303 -4.326 15.151 1.00 88.56 77 GLU A C 1
ATOM 564 O O . GLU A 1 77 ? -5.180 -4.281 14.653 1.00 88.56 77 GLU A O 1
ATOM 569 N N . LYS A 1 78 ? -6.859 -5.494 15.495 1.00 90.56 78 LYS A N 1
ATOM 570 C CA . LYS A 1 78 ? -6.214 -6.771 15.160 1.00 90.56 78 LYS A CA 1
ATOM 571 C C . LYS A 1 78 ? -6.256 -6.988 13.650 1.00 90.56 78 LYS A C 1
ATOM 573 O O . LYS A 1 78 ? -7.318 -6.930 13.045 1.00 90.56 78 LYS A O 1
ATOM 578 N N . VAL A 1 79 ? -5.114 -7.327 13.069 1.00 91.62 79 VAL A N 1
ATOM 579 C CA . VAL A 1 79 ? -4.974 -7.647 11.646 1.00 91.62 79 VAL A CA 1
ATOM 580 C C . VAL A 1 79 ? -4.877 -9.162 11.463 1.00 91.62 79 VAL A C 1
ATOM 582 O O . VAL A 1 79 ? -4.108 -9.826 12.161 1.00 91.62 79 VAL A O 1
ATOM 585 N N . VAL A 1 80 ? -5.649 -9.710 10.523 1.00 93.62 80 VAL A N 1
ATOM 586 C CA . VAL A 1 80 ? -5.668 -11.152 10.202 1.00 93.62 80 VAL A CA 1
ATOM 587 C C . VAL A 1 80 ? -4.755 -11.515 9.037 1.00 93.62 80 VAL A C 1
ATOM 589 O O . VAL A 1 80 ? -4.306 -12.653 8.933 1.00 93.62 80 VAL A O 1
ATOM 592 N N . GLN A 1 81 ? -4.449 -10.546 8.178 1.00 92.12 81 GLN A N 1
ATOM 593 C CA . GLN A 1 81 ? -3.563 -10.721 7.036 1.00 92.12 81 GLN A CA 1
ATOM 594 C C . GLN A 1 81 ? -2.852 -9.408 6.748 1.00 92.12 81 GLN A C 1
ATOM 596 O O . GLN A 1 81 ? -3.477 -8.354 6.771 1.00 92.12 81 GLN A O 1
ATOM 601 N N . ALA A 1 82 ? -1.561 -9.461 6.437 1.00 92.19 82 ALA A N 1
ATOM 602 C CA . ALA A 1 82 ? -0.849 -8.304 5.926 1.00 92.19 82 ALA A CA 1
ATOM 603 C C . ALA A 1 82 ? 0.240 -8.724 4.940 1.00 92.19 82 ALA A C 1
ATOM 605 O O . ALA A 1 82 ? 1.040 -9.622 5.214 1.00 92.19 82 ALA A O 1
ATOM 606 N N . THR A 1 83 ? 0.275 -8.040 3.805 1.00 93.25 83 THR A N 1
ATOM 607 C CA . THR A 1 83 ? 1.259 -8.214 2.741 1.00 93.25 83 THR A CA 1
ATOM 608 C C . THR A 1 83 ? 2.111 -6.959 2.669 1.00 93.25 83 THR A C 1
ATOM 610 O O . THR A 1 83 ? 1.594 -5.845 2.648 1.00 93.25 83 THR A O 1
ATOM 613 N N . GLN A 1 84 ? 3.425 -7.131 2.634 1.00 92.94 84 GLN A N 1
ATOM 614 C CA . GLN A 1 84 ? 4.382 -6.062 2.424 1.00 92.94 84 GLN A CA 1
ATOM 615 C C . GLN A 1 84 ? 4.891 -6.081 0.985 1.00 92.94 84 GLN A C 1
ATOM 617 O O . GLN A 1 84 ? 5.426 -7.088 0.522 1.00 92.94 84 GLN A O 1
ATOM 622 N N . TYR A 1 85 ? 4.814 -4.921 0.352 1.00 93.50 85 TYR A N 1
ATOM 623 C CA . TYR A 1 85 ? 5.361 -4.608 -0.954 1.00 93.50 85 TYR A CA 1
ATOM 624 C C . TYR A 1 85 ? 6.587 -3.712 -0.790 1.00 93.50 85 TYR A C 1
ATOM 626 O O . TYR A 1 85 ? 6.535 -2.695 -0.093 1.00 93.50 85 TYR A O 1
ATOM 634 N N . VAL A 1 86 ? 7.694 -4.084 -1.428 1.00 93.31 86 VAL A N 1
ATOM 635 C CA . VAL A 1 86 ? 8.796 -3.156 -1.703 1.00 93.31 86 VAL A CA 1
ATOM 636 C C . VAL A 1 86 ? 8.587 -2.654 -3.119 1.00 93.31 86 VAL A C 1
ATOM 638 O O . VAL A 1 86 ? 8.554 -3.460 -4.048 1.00 93.31 86 VAL A O 1
ATOM 641 N N . ILE A 1 87 ? 8.371 -1.350 -3.251 1.00 93.06 87 ILE A N 1
ATOM 642 C CA . ILE A 1 87 ? 8.019 -0.712 -4.516 1.00 93.06 87 ILE A CA 1
ATOM 643 C C . ILE A 1 87 ? 9.015 0.389 -4.858 1.00 93.06 87 ILE A C 1
ATOM 645 O O . ILE A 1 87 ? 9.444 1.140 -3.979 1.00 93.06 87 ILE A O 1
ATOM 649 N N . SER A 1 88 ? 9.340 0.507 -6.139 1.00 94.12 88 SER A N 1
ATOM 650 C CA . SER A 1 88 ? 10.286 1.488 -6.665 1.00 94.12 88 SER A CA 1
ATOM 651 C C . SER A 1 88 ? 9.656 2.389 -7.716 1.00 94.12 88 SER A C 1
ATOM 653 O O . SER A 1 88 ? 8.830 1.965 -8.518 1.00 94.12 88 SER A O 1
ATOM 655 N N . SER A 1 89 ? 10.080 3.646 -7.710 1.00 92.56 89 SER A N 1
ATOM 656 C CA . SER A 1 89 ? 9.761 4.685 -8.692 1.00 92.56 89 SER A CA 1
ATOM 657 C C . SER A 1 89 ? 11.052 5.425 -9.063 1.00 92.56 89 SER A C 1
ATOM 659 O O . SER A 1 89 ? 12.054 5.268 -8.357 1.00 92.56 89 SER A O 1
ATOM 661 N N . PRO A 1 90 ? 11.066 6.274 -10.107 1.00 88.69 90 PRO A N 1
ATOM 662 C CA . PRO A 1 90 ? 12.224 7.123 -10.399 1.00 88.69 90 PRO A CA 1
ATOM 663 C C . PRO A 1 90 ? 12.679 7.994 -9.214 1.00 88.69 90 PRO A C 1
ATOM 665 O O . PRO A 1 90 ? 13.842 8.377 -9.144 1.00 88.69 90 PRO A O 1
ATOM 668 N N . GLN A 1 91 ? 11.777 8.300 -8.277 1.00 86.00 91 GLN A N 1
ATOM 669 C CA . GLN A 1 91 ? 12.045 9.104 -7.084 1.00 86.00 91 GLN A CA 1
ATOM 670 C C . GLN A 1 91 ? 12.644 8.290 -5.923 1.00 86.00 91 GLN A C 1
ATOM 672 O O . GLN A 1 91 ? 13.130 8.878 -4.958 1.00 86.00 91 GLN A O 1
ATOM 677 N N . GLY A 1 92 ? 12.626 6.955 -6.000 1.00 90.00 92 GLY A N 1
ATOM 678 C CA . GLY A 1 92 ? 13.220 6.065 -5.004 1.00 90.00 92 GLY A CA 1
ATOM 679 C C . GLY A 1 92 ? 12.382 4.829 -4.679 1.00 90.00 92 GLY A C 1
ATOM 680 O O . GLY A 1 92 ? 11.291 4.613 -5.219 1.00 90.00 92 GLY A O 1
ATOM 681 N N . THR A 1 93 ? 12.921 4.024 -3.762 1.00 91.75 93 THR A N 1
ATOM 682 C CA . THR A 1 93 ? 12.328 2.778 -3.262 1.00 91.75 93 THR A CA 1
ATOM 683 C C . THR A 1 93 ? 11.691 2.997 -1.896 1.00 91.75 93 THR A C 1
ATOM 685 O O . THR A 1 93 ? 12.278 3.620 -1.011 1.00 91.75 93 THR A O 1
ATOM 688 N N . THR A 1 94 ? 10.502 2.441 -1.691 1.00 90.69 94 THR A N 1
ATOM 689 C CA . THR A 1 94 ? 9.789 2.502 -0.415 1.00 90.69 94 THR A CA 1
ATOM 690 C C . THR A 1 94 ? 9.069 1.191 -0.110 1.00 90.69 94 THR A C 1
ATOM 692 O O . THR A 1 94 ? 9.061 0.247 -0.898 1.00 90.69 94 THR A O 1
ATOM 695 N N . THR A 1 95 ? 8.501 1.104 1.089 1.00 91.38 95 THR A N 1
ATOM 696 C CA . THR A 1 95 ? 7.701 -0.032 1.536 1.00 91.38 95 THR A CA 1
ATOM 697 C C . THR A 1 95 ? 6.261 0.402 1.759 1.00 91.38 95 THR A C 1
ATOM 699 O O . THR A 1 95 ? 6.006 1.302 2.558 1.00 91.38 95 THR A O 1
ATOM 702 N N . LEU A 1 96 ? 5.335 -0.319 1.137 1.00 90.94 96 LEU A N 1
ATOM 703 C CA . LEU A 1 96 ? 3.902 -0.239 1.387 1.00 90.94 96 LEU A CA 1
ATOM 704 C C . LEU A 1 96 ? 3.437 -1.563 1.999 1.00 90.94 96 LEU A C 1
ATOM 706 O O . LEU A 1 96 ? 3.870 -2.635 1.587 1.00 90.94 96 LEU A O 1
ATOM 710 N N . GLN A 1 97 ? 2.558 -1.508 2.988 1.00 92.00 97 GLN A N 1
ATOM 711 C CA . GLN A 1 97 ? 1.872 -2.679 3.515 1.00 92.00 97 GLN A CA 1
ATOM 712 C C . GLN A 1 97 ? 0.376 -2.550 3.267 1.00 92.00 97 GLN A C 1
ATOM 714 O O . GLN A 1 97 ? -0.213 -1.499 3.507 1.00 92.00 97 GLN A O 1
ATOM 719 N N . ILE A 1 98 ? -0.223 -3.645 2.820 1.00 91.19 98 ILE A N 1
ATOM 720 C CA . ILE A 1 98 ? -1.665 -3.810 2.713 1.00 91.19 98 ILE A CA 1
ATOM 721 C C . ILE A 1 98 ? -2.085 -4.800 3.789 1.00 91.19 98 ILE A C 1
ATOM 723 O O . ILE A 1 98 ? -1.555 -5.910 3.835 1.00 91.19 98 ILE A O 1
ATOM 727 N N . ALA A 1 99 ? -3.006 -4.409 4.660 1.00 91.31 99 ALA A N 1
ATOM 728 C CA . ALA A 1 99 ? -3.458 -5.223 5.783 1.00 91.31 99 ALA A CA 1
ATOM 729 C C . ALA A 1 99 ? -4.980 -5.373 5.787 1.00 91.31 99 ALA A C 1
ATOM 731 O O . ALA A 1 99 ? -5.677 -4.458 5.376 1.00 91.31 99 ALA A O 1
ATOM 732 N N . LYS A 1 100 ? -5.490 -6.501 6.285 1.00 90.81 100 LYS A N 1
ATOM 733 C CA . LYS A 1 100 ? -6.916 -6.754 6.500 1.00 90.81 100 LYS A CA 1
ATOM 734 C C . LYS A 1 100 ? -7.197 -6.910 7.990 1.00 90.81 100 LYS A C 1
ATOM 736 O O . LYS A 1 100 ? -6.631 -7.797 8.639 1.00 90.81 100 LYS A O 1
ATOM 741 N N . GLY A 1 101 ? -8.038 -6.037 8.530 1.00 89.94 101 GLY A N 1
ATOM 742 C CA . GLY A 1 101 ? -8.502 -6.068 9.913 1.00 89.94 101 GLY A CA 1
ATOM 743 C C . GLY A 1 101 ? -9.430 -7.249 10.197 1.00 89.94 101 GLY A C 1
ATOM 744 O O . GLY A 1 101 ? -10.022 -7.829 9.284 1.00 89.94 101 GLY A O 1
ATOM 745 N N . VAL A 1 102 ? -9.594 -7.599 11.475 1.00 90.94 102 VAL A N 1
ATOM 746 C CA . VAL A 1 102 ? -10.626 -8.557 11.917 1.00 90.94 102 VAL A CA 1
ATOM 747 C C . VAL A 1 102 ? -12.034 -8.035 11.631 1.00 90.94 102 VAL A C 1
ATOM 749 O O . VAL A 1 102 ? -12.953 -8.832 11.465 1.00 90.94 102 VAL A O 1
ATOM 752 N N . SER A 1 103 ? -12.191 -6.711 11.552 1.00 88.44 103 SER A N 1
ATOM 753 C CA . SER A 1 103 ? -13.418 -6.028 11.138 1.00 88.44 103 SER A CA 1
ATOM 754 C C . SER A 1 103 ? -13.779 -6.252 9.661 1.00 88.44 103 SER A C 1
ATOM 756 O O . SER A 1 103 ? -14.907 -5.985 9.258 1.00 88.44 103 SER A O 1
ATOM 758 N N . GLY A 1 104 ? -12.829 -6.739 8.852 1.00 86.56 104 GLY A N 1
ATOM 759 C CA . GLY A 1 104 ? -12.950 -6.863 7.400 1.00 86.56 104 GLY A CA 1
ATOM 760 C C . GLY A 1 104 ? -12.419 -5.659 6.615 1.00 86.56 104 GLY A C 1
ATOM 761 O O . GLY A 1 104 ? -12.274 -5.781 5.397 1.00 86.56 104 GLY A O 1
ATOM 762 N N . VAL A 1 105 ? -12.077 -4.556 7.293 1.00 85.81 105 VAL A N 1
ATOM 763 C CA . VAL A 1 105 ? -11.519 -3.328 6.701 1.00 85.81 105 VAL A CA 1
ATOM 764 C C . VAL A 1 105 ? -10.113 -3.578 6.154 1.00 85.81 105 VAL A C 1
ATOM 766 O O . VAL A 1 105 ? -9.264 -4.156 6.837 1.00 85.81 105 VAL A O 1
ATOM 769 N N . ASP A 1 106 ? -9.850 -3.122 4.930 1.00 88.31 106 ASP A N 1
ATOM 770 C CA . ASP A 1 106 ? -8.503 -3.115 4.355 1.00 88.31 106 ASP A CA 1
ATOM 771 C C . ASP A 1 106 ? -7.766 -1.808 4.695 1.00 88.31 106 ASP A C 1
ATOM 773 O O . ASP A 1 106 ? -8.354 -0.735 4.721 1.00 88.31 106 ASP A O 1
ATOM 777 N N . TYR A 1 107 ? -6.466 -1.875 4.944 1.00 87.94 107 TYR A N 1
ATOM 778 C CA . TYR A 1 107 ? -5.628 -0.750 5.348 1.00 87.94 107 TYR A CA 1
ATOM 779 C C . TYR A 1 107 ? -4.426 -0.624 4.418 1.00 87.94 107 TYR A C 1
ATOM 781 O O . TYR A 1 107 ? -3.755 -1.620 4.139 1.00 87.94 107 TYR A O 1
ATOM 789 N N . MET A 1 108 ? -4.099 0.604 4.015 1.00 90.06 108 MET A N 1
ATOM 790 C CA . MET A 1 108 ? -2.809 0.932 3.404 1.00 90.06 108 MET A CA 1
ATOM 791 C C . MET A 1 108 ? -1.912 1.594 4.437 1.00 90.06 108 MET A C 1
ATOM 793 O O . MET A 1 108 ? -2.240 2.650 4.977 1.00 90.06 108 MET A O 1
ATOM 797 N N . LEU A 1 109 ? -0.761 0.987 4.697 1.00 88.12 109 LEU A N 1
ATOM 798 C CA . LEU A 1 109 ? 0.168 1.401 5.738 1.00 88.12 109 LEU A CA 1
ATOM 799 C C . LEU A 1 109 ? 1.540 1.671 5.122 1.00 88.12 109 LEU A C 1
ATOM 801 O O . LEU A 1 109 ? 2.106 0.812 4.450 1.00 88.12 109 LEU A O 1
ATOM 805 N N . PHE A 1 110 ? 2.127 2.824 5.416 1.00 83.88 110 PHE A N 1
ATOM 806 C CA . PHE A 1 110 ? 3.537 3.089 5.151 1.00 83.88 110 PHE A CA 1
ATOM 807 C C . PHE A 1 110 ? 4.291 2.934 6.469 1.00 83.88 110 PHE A C 1
ATOM 809 O O . PHE A 1 110 ? 4.183 3.803 7.329 1.00 83.88 110 PHE A O 1
ATOM 816 N N . PRO A 1 111 ? 5.084 1.867 6.684 1.00 71.75 111 PRO A N 1
ATOM 817 C CA . PRO A 1 111 ? 5.639 1.557 8.006 1.00 71.75 111 PRO A CA 1
ATOM 818 C C . PRO A 1 111 ? 6.529 2.647 8.620 1.00 71.75 111 PRO A C 1
ATOM 820 O O . PRO A 1 111 ? 6.803 2.588 9.819 1.00 71.75 111 PRO A O 1
ATOM 823 N N . GLN A 1 112 ? 7.009 3.586 7.799 1.00 71.56 112 GLN A N 1
ATOM 824 C CA . GLN A 1 112 ? 7.784 4.758 8.211 1.00 71.56 112 GLN A CA 1
ATOM 825 C C . GLN A 1 112 ? 6.907 5.981 8.541 1.00 71.56 112 GLN A C 1
ATOM 827 O O . GLN A 1 112 ? 7.333 6.827 9.317 1.00 71.56 112 GLN A O 1
ATOM 832 N N . ASN A 1 113 ? 5.690 6.057 7.989 1.00 66.44 113 ASN A N 1
ATOM 833 C CA . ASN A 1 113 ? 4.817 7.237 8.032 1.00 66.44 113 ASN A CA 1
ATOM 834 C C . ASN A 1 113 ? 3.450 6.986 8.704 1.00 66.44 113 ASN A C 1
ATOM 836 O O . ASN A 1 113 ? 2.710 7.939 8.922 1.00 66.44 113 ASN A O 1
ATOM 840 N N . GLY A 1 114 ? 3.119 5.738 9.056 1.00 68.94 114 GLY A N 1
ATOM 841 C CA . GLY A 1 114 ? 1.845 5.351 9.674 1.00 68.94 114 GLY A CA 1
ATOM 842 C C . GLY A 1 114 ? 0.808 4.816 8.678 1.00 68.94 114 GLY A C 1
ATOM 843 O O . GLY A 1 114 ? 1.155 4.333 7.598 1.00 68.94 114 GLY A O 1
ATOM 844 N N . ILE A 1 115 ? -0.471 4.850 9.064 1.00 63.88 115 ILE A N 1
ATOM 845 C CA . ILE A 1 115 ? -1.597 4.539 8.168 1.00 63.88 115 ILE A CA 1
ATOM 846 C C . ILE A 1 115 ? -1.692 5.653 7.118 1.00 63.88 115 ILE A C 1
ATOM 848 O O . ILE A 1 115 ? -1.698 6.824 7.488 1.00 63.88 115 ILE A O 1
ATOM 852 N N . LEU A 1 116 ? -1.798 5.305 5.833 1.00 69.38 116 LEU A N 1
ATOM 853 C CA . LEU A 1 116 ? -2.255 6.262 4.825 1.00 69.38 116 LEU A CA 1
ATOM 854 C C . LEU A 1 116 ? -3.774 6.338 4.795 1.00 69.38 116 LEU A C 1
ATOM 856 O O . LEU A 1 116 ? -4.313 7.429 4.921 1.00 69.38 116 LEU A O 1
ATOM 860 N N . GLY A 1 117 ? -4.456 5.195 4.718 1.00 73.31 117 GLY A N 1
ATOM 861 C CA . GLY A 1 117 ? -5.912 5.156 4.712 1.00 73.31 117 GLY A CA 1
ATOM 862 C C . GLY A 1 117 ? -6.489 3.811 5.131 1.00 73.31 117 GLY A C 1
ATOM 863 O O . GLY A 1 117 ? -5.794 2.789 5.134 1.00 73.31 117 GLY A O 1
ATOM 864 N N . ALA A 1 118 ? -7.772 3.829 5.479 1.00 76.25 118 ALA A N 1
ATOM 865 C CA . ALA A 1 118 ? -8.582 2.648 5.752 1.00 76.25 118 ALA A CA 1
ATOM 866 C C . ALA A 1 118 ? -9.691 2.541 4.698 1.00 76.25 118 ALA A C 1
ATOM 868 O O . ALA A 1 118 ? -10.201 3.551 4.204 1.00 76.25 118 ALA A O 1
ATOM 869 N N . SER A 1 119 ? -10.039 1.313 4.327 1.00 71.25 119 SER A N 1
ATOM 870 C CA . SER A 1 119 ? -11.166 1.007 3.464 1.00 71.25 119 SER A CA 1
ATOM 871 C C . SER A 1 119 ? -12.404 1.546 4.153 1.00 71.25 119 SER A C 1
ATOM 873 O O . SER A 1 119 ? -12.759 1.135 5.257 1.00 71.25 119 SER A O 1
ATOM 875 N N . SER A 1 120 ? -13.036 2.518 3.517 1.00 56.50 120 SER A N 1
ATOM 876 C CA . SER A 1 120 ? -14.425 2.776 3.804 1.00 56.50 120 SER A CA 1
ATOM 877 C C . SER A 1 120 ? -15.163 2.419 2.535 1.00 56.50 120 SER A C 1
ATOM 879 O O . SER A 1 120 ? -14.806 2.874 1.447 1.00 56.50 120 SER A O 1
ATOM 881 N N . ASP A 1 121 ? -16.236 1.659 2.670 1.00 58.16 121 ASP A N 1
ATOM 882 C CA . ASP A 1 121 ? -17.221 1.471 1.608 1.00 58.16 121 ASP A CA 1
ATOM 883 C C . ASP A 1 121 ? -17.852 2.814 1.139 1.00 58.16 121 ASP A C 1
ATOM 885 O O . ASP A 1 121 ? -18.770 2.824 0.325 1.00 58.16 121 ASP A O 1
ATOM 889 N N . ASN A 1 122 ? -17.356 3.965 1.625 1.00 47.31 122 ASN A N 1
ATOM 890 C CA . ASN A 1 122 ? -17.806 5.324 1.370 1.00 47.31 122 ASN A CA 1
ATOM 891 C C . ASN A 1 122 ? -16.630 6.326 1.302 1.00 47.31 122 ASN A C 1
ATOM 893 O O . ASN A 1 122 ? -16.572 7.247 2.114 1.00 47.31 122 ASN A O 1
ATOM 897 N N . CYS A 1 123 ? -15.7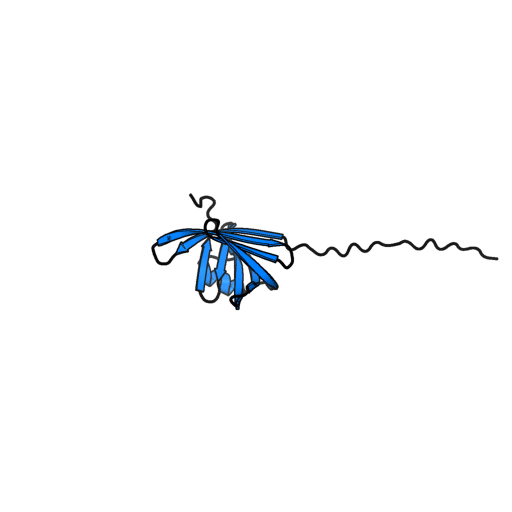28 6.238 0.312 1.00 57.50 123 CYS A N 1
ATOM 898 C CA . CYS A 1 123 ? -14.982 7.444 -0.105 1.00 57.50 123 CYS A CA 1
ATOM 899 C C . CYS A 1 123 ? -15.961 8.426 -0.791 1.00 57.50 123 CYS A C 1
ATOM 901 O O . CYS A 1 123 ? -15.902 8.620 -2.005 1.00 57.50 123 CYS A O 1
ATOM 903 N N . ARG A 1 124 ? -16.936 8.935 -0.029 1.00 54.62 124 ARG A N 1
ATOM 904 C CA . ARG A 1 124 ? -18.028 9.824 -0.432 1.00 54.62 124 ARG A CA 1
ATOM 905 C C . ARG A 1 124 ? -18.016 11.084 0.413 1.00 54.62 124 ARG A C 1
ATOM 907 O O . ARG A 1 124 ? -17.867 10.948 1.646 1.00 54.62 124 ARG A O 1
#

Nearest PDB structures (f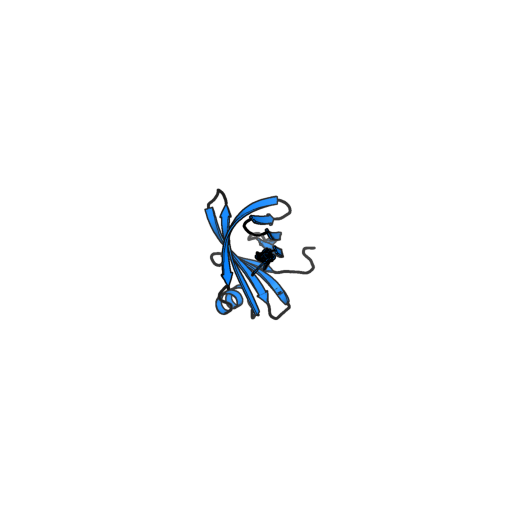oldseek):
  6dm3-assembly1_A  TM=6.666E-01  e=2.232E+00  Legionella pneumophila subsp. pneumophila str. Philadelphia 1
  6dm4-assembly1_B  TM=5.756E-01  e=2.906E+00  Legionella pneumophila subsp. pneumophila str. Philadelphia 1
  1w1g-assembly1_A  TM=5.925E-01  e=8.808E+00  Homo sapiens
  6dm3-assembly1_B  TM=6.446E-01  e=6.417E+00  Legionella pneumophila subsp. pneumophila str. Philadelphia 1
  4fr9-assembly1_A  TM=3.236E-01  e=5.477E+00  Bacteroides fragilis NCTC 9343

pLDDT: mean 79.28, std 16.45, range [39.25, 95.62]

Secondary structure (DSSP, 8-state):
--------------------EEEEEEEEE-TTS-EEEEEEEEETTEEEEEETTEEEEEEEEEEEE--HHHHHHHHTS-EEEEEEEEEEETTEEEEEEEEEETTS-EEEEETTTEEEEE--TT--

Radius of gyration: 20.31 Å; Cα contacts (8 Å, |Δi|>4): 253; chains: 1; bounding box: 31×77×49 Å

Foldseek 3Di:
DDDDDPPPPPPPPPPPPVQPWDKDWFWFQDPVRDIWIWIWTGTRQKTWIAINNDIDTKGFPDKDWDDQVLVCVLVVARWPGKMKTFIADPVGIAIWMWTAGPVRKIWIARSVPGTRGIDDPDPD

Solvent-accessible surface area (backbone atoms only — not comparable to full-atom values): 7151 Å² total; per-residue (Å²): 133,88,84,83,81,80,80,78,78,81,76,79,75,74,74,79,72,77,67,51,69,47,76,49,63,24,34,20,66,49,98,86,69,49,78,40,45,40,33,42,40,34,54,60,54,39,32,37,39,30,51,75,79,47,79,44,71,31,35,44,80,46,77,45,81,40,63,42,70,61,50,14,67,58,70,73,46,62,42,78,46,34,41,29,37,34,36,35,40,100,92,48,74,50,57,44,32,45,32,30,33,75,88,68,41,41,34,40,30,29,90,92,78,40,62,53,22,44,37,50,104,59,86,117

Sequence (124 aa):
MKNMVVSLALLLSTSSAFALTQDVKVCSVGREGQVYTTEFRVDGSQATMIVDGEVLPYTVDSVRGADLKRASAIAGEKVVQATQYVISSPQGTTTLQIAKGVSGVDYMLFPQNGILGASSDNCR